Protein AF-A0A803T031-F1 (afdb_monomer)

Structure (mmCIF, N/CA/C/O backbone):
data_AF-A0A803T031-F1
#
_entry.id   AF-A0A803T031-F1
#
loop_
_atom_site.group_PDB
_atom_site.id
_atom_site.type_symbol
_atom_site.label_atom_id
_atom_site.label_alt_id
_atom_site.label_comp_id
_atom_site.label_asym_id
_atom_site.label_entity_id
_atom_site.label_seq_id
_atom_site.pdbx_PDB_ins_code
_atom_site.Cartn_x
_atom_site.Cartn_y
_atom_site.Cartn_z
_atom_site.occupancy
_atom_site.B_iso_or_equiv
_atom_site.auth_seq_id
_atom_site.auth_comp_id
_atom_site.auth_asym_id
_atom_site.auth_atom_id
_atom_site.pdbx_PDB_model_num
ATOM 1 N N . MET A 1 1 ? -23.068 22.947 -1.674 1.00 44.00 1 MET A N 1
ATOM 2 C CA . MET A 1 1 ? -24.074 22.213 -0.884 1.00 44.00 1 MET A CA 1
ATOM 3 C C . MET A 1 1 ? -23.327 21.100 -0.195 1.00 44.00 1 MET A C 1
ATOM 5 O O . MET A 1 1 ? -22.917 20.198 -0.894 1.00 44.00 1 MET A O 1
ATOM 9 N N . ASP A 1 2 ? -23.083 21.207 1.103 1.00 47.88 2 ASP A N 1
ATOM 10 C CA . ASP A 1 2 ? -22.800 20.044 1.946 1.00 47.88 2 ASP A CA 1
ATOM 11 C C . ASP A 1 2 ? -23.144 20.460 3.370 1.00 47.88 2 ASP A C 1
ATOM 13 O O . ASP A 1 2 ? -22.362 21.103 4.068 1.00 47.88 2 ASP A O 1
ATOM 17 N N . SER A 1 3 ? -24.378 20.174 3.783 1.00 51.03 3 SER A N 1
ATOM 18 C CA . SER A 1 3 ? -24.689 20.164 5.204 1.00 51.03 3 SER A CA 1
ATOM 19 C C . SER A 1 3 ? -23.978 18.946 5.782 1.00 51.03 3 SER A C 1
ATOM 21 O O . SER A 1 3 ? -24.443 17.815 5.621 1.00 51.03 3 SER A O 1
ATOM 23 N N . SER A 1 4 ? -22.826 19.154 6.413 1.00 65.50 4 SER A N 1
ATOM 24 C CA . SER A 1 4 ? -22.180 18.115 7.201 1.00 65.50 4 SER A CA 1
ATOM 25 C C . SER A 1 4 ? -23.116 17.749 8.355 1.00 65.50 4 SER A C 1
ATOM 27 O O . SER A 1 4 ? -23.230 18.449 9.360 1.00 65.50 4 SER A O 1
ATOM 29 N N . PHE A 1 5 ? -23.851 16.649 8.198 1.00 70.81 5 PHE A N 1
ATOM 30 C CA . PHE A 1 5 ? -24.632 16.082 9.288 1.00 70.81 5 PHE A CA 1
ATOM 31 C C . PHE A 1 5 ? -23.661 15.477 10.301 1.00 70.81 5 PHE A C 1
ATOM 33 O O . PHE A 1 5 ? -23.247 14.324 10.189 1.00 70.81 5 PHE A O 1
ATOM 40 N N . SER A 1 6 ? -23.269 16.279 11.287 1.00 75.44 6 SER A N 1
ATOM 41 C CA . SER A 1 6 ? -22.478 15.813 12.418 1.00 75.44 6 SER A CA 1
ATOM 42 C C . SER A 1 6 ? -23.388 15.109 13.423 1.00 75.44 6 SER A C 1
ATOM 44 O O . SER A 1 6 ? -24.378 15.673 13.892 1.00 75.44 6 SER A O 1
ATOM 46 N N . ARG A 1 7 ? -23.064 13.857 13.757 1.00 81.44 7 ARG A N 1
ATOM 47 C CA . ARG A 1 7 ? -23.750 13.082 14.796 1.00 81.44 7 ARG A CA 1
ATOM 48 C C . ARG A 1 7 ? -22.735 12.625 15.829 1.00 81.44 7 ARG A C 1
ATOM 50 O O . ARG A 1 7 ? -21.748 11.983 15.483 1.00 81.44 7 ARG A O 1
ATOM 57 N N . LYS A 1 8 ? -23.028 12.875 17.107 1.00 84.12 8 LYS A N 1
ATOM 58 C CA . LYS A 1 8 ? -22.238 12.326 18.212 1.00 84.12 8 LYS A CA 1
ATOM 59 C C . LYS A 1 8 ? -22.359 10.799 18.244 1.00 84.12 8 LYS A C 1
ATOM 61 O O . LYS A 1 8 ? -23.467 10.253 18.272 1.00 84.12 8 LYS A O 1
ATOM 66 N N . ILE A 1 9 ? -21.215 10.123 18.233 1.00 86.56 9 ILE A N 1
ATOM 67 C CA . ILE A 1 9 ? -21.090 8.665 18.330 1.00 86.56 9 ILE A CA 1
ATOM 68 C C . ILE A 1 9 ? -19.989 8.307 19.324 1.00 86.56 9 ILE A C 1
ATOM 70 O O . ILE A 1 9 ? -19.068 9.089 19.544 1.00 86.56 9 ILE A O 1
ATOM 74 N N . HIS A 1 10 ? -20.061 7.101 19.877 1.00 88.62 10 HIS A N 1
ATOM 75 C CA . HIS A 1 10 ? -18.955 6.517 20.625 1.00 88.62 10 HIS A CA 1
ATOM 76 C C . HIS A 1 10 ? -18.183 5.572 19.695 1.00 88.62 10 HIS A C 1
ATOM 78 O O . HIS A 1 10 ? -18.697 4.512 19.334 1.00 88.62 10 HIS A O 1
ATOM 84 N N . LEU A 1 11 ? -16.985 5.974 19.262 1.00 89.25 11 LEU A N 1
ATOM 85 C CA . LEU A 1 11 ? -16.158 5.221 18.317 1.00 89.25 11 LEU A CA 1
ATOM 86 C C . LEU A 1 11 ? -15.023 4.491 19.041 1.00 89.25 11 LEU A C 1
ATOM 88 O O . LEU A 1 11 ? -14.262 5.094 19.790 1.00 89.25 11 LEU A O 1
ATOM 92 N N . THR A 1 12 ? -14.862 3.2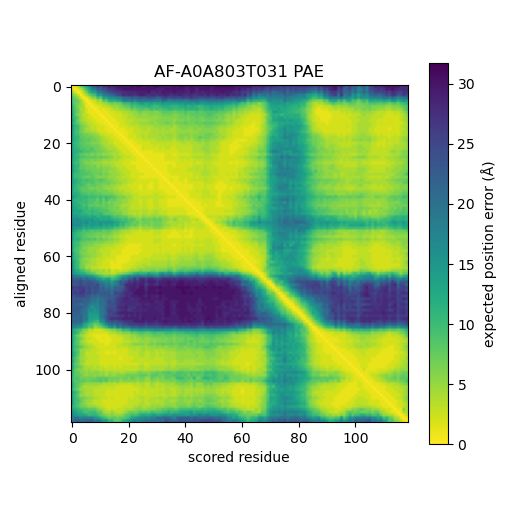05 18.746 1.00 92.56 12 THR A N 1
ATOM 93 C CA . THR A 1 12 ? -13.678 2.428 19.119 1.00 92.56 12 THR A CA 1
ATOM 94 C C . THR A 1 12 ? -12.950 1.995 17.851 1.00 92.56 12 THR A C 1
ATOM 96 O O . THR A 1 12 ? -13.463 1.170 17.089 1.00 92.56 12 THR A O 1
ATOM 99 N N . LEU A 1 13 ? -11.748 2.531 17.638 1.00 92.38 13 LEU A N 1
ATOM 100 C CA . LEU A 1 13 ? -10.855 2.191 16.531 1.00 92.38 13 LEU A CA 1
ATOM 101 C C . LEU A 1 13 ? -9.556 1.602 17.108 1.00 92.38 13 LEU A C 1
ATOM 103 O O . LEU A 1 13 ? -9.010 2.186 18.042 1.00 92.38 13 LEU A O 1
ATOM 107 N N . PRO A 1 14 ? -9.060 0.456 16.610 1.00 92.62 14 PRO A N 1
ATOM 108 C CA . PRO A 1 14 ? -7.812 -0.105 17.108 1.00 92.62 14 PRO A CA 1
ATOM 109 C C . PRO A 1 14 ? -6.619 0.751 16.668 1.00 92.62 14 PRO A C 1
ATOM 111 O O . PRO A 1 14 ? -6.618 1.301 15.568 1.00 92.62 14 PRO A O 1
ATOM 114 N N . ARG A 1 15 ? -5.565 0.775 17.489 1.00 91.38 15 ARG A N 1
ATOM 115 C CA . ARG A 1 15 ? -4.213 1.103 17.017 1.00 91.38 15 ARG A CA 1
ATOM 116 C C . ARG A 1 15 ? -3.732 -0.017 16.105 1.00 91.38 15 ARG A C 1
ATOM 118 O O . ARG A 1 15 ? -3.948 -1.191 16.414 1.00 91.38 15 ARG A O 1
ATOM 125 N N . PHE A 1 16 ? -3.073 0.326 15.009 1.00 91.44 16 PHE A N 1
ATOM 126 C CA . PHE A 1 16 ? -2.475 -0.666 14.121 1.00 91.44 16 PHE A CA 1
ATOM 127 C C . PHE A 1 16 ? -1.328 -0.064 13.321 1.00 91.44 16 PHE A C 1
ATOM 129 O O . PHE A 1 16 ? -1.317 1.129 13.017 1.00 91.44 16 PHE A O 1
ATOM 136 N N . SER A 1 17 ? -0.392 -0.917 12.929 1.00 91.44 17 SER A N 1
ATOM 137 C CA . SER A 1 17 ? 0.636 -0.586 11.952 1.00 91.44 17 SER A CA 1
ATOM 138 C C . SER A 1 17 ? 0.548 -1.583 10.806 1.00 91.44 17 SER A C 1
ATOM 140 O O . SER A 1 17 ? 0.255 -2.754 11.033 1.00 91.44 17 SER A O 1
ATOM 142 N N . LEU A 1 18 ? 0.761 -1.114 9.584 1.00 90.88 18 LEU A N 1
ATOM 143 C CA . LEU A 1 18 ? 0.760 -1.929 8.378 1.00 90.88 18 LEU A CA 1
ATOM 144 C C . LEU A 1 18 ? 2.000 -1.586 7.570 1.00 90.88 18 LEU A C 1
ATOM 146 O O . LEU A 1 18 ? 2.236 -0.413 7.276 1.00 90.88 18 LEU A O 1
ATOM 150 N N . ASP A 1 19 ? 2.747 -2.601 7.165 1.00 92.06 19 ASP A N 1
ATOM 151 C CA . ASP A 1 19 ? 3.768 -2.479 6.136 1.00 92.06 19 ASP A CA 1
ATOM 152 C C . ASP A 1 19 ? 3.388 -3.296 4.900 1.00 92.06 19 ASP A C 1
ATOM 154 O O . ASP A 1 19 ? 2.720 -4.328 4.959 1.00 92.06 19 ASP A O 1
ATOM 158 N N . GLY A 1 20 ? 3.754 -2.777 3.735 1.00 90.81 20 GLY A N 1
ATOM 159 C CA . GLY A 1 20 ? 3.511 -3.429 2.462 1.00 90.81 20 GLY A CA 1
ATOM 160 C C . GLY A 1 20 ? 4.678 -3.186 1.529 1.00 90.81 20 GLY A C 1
ATOM 161 O O . GLY A 1 20 ? 5.067 -2.046 1.300 1.00 90.81 20 GLY A O 1
ATOM 162 N N . SER A 1 21 ? 5.228 -4.258 0.967 1.00 94.81 21 SER A N 1
ATOM 163 C CA . SER A 1 21 ? 6.247 -4.197 -0.078 1.00 94.81 21 SER A CA 1
ATOM 164 C C . SER A 1 21 ? 5.765 -5.005 -1.269 1.00 94.81 21 SER A C 1
ATOM 166 O O . SER A 1 21 ? 5.660 -6.229 -1.201 1.00 94.81 21 SER A O 1
ATOM 168 N N . TYR A 1 22 ? 5.501 -4.319 -2.372 1.00 93.12 22 TYR A N 1
ATOM 169 C CA . TYR A 1 22 ? 4.943 -4.911 -3.575 1.00 93.12 22 TYR A CA 1
ATOM 170 C C . TYR A 1 22 ? 5.941 -4.783 -4.714 1.00 93.12 22 TYR A C 1
ATOM 172 O O . TYR A 1 22 ? 6.392 -3.687 -5.042 1.00 93.12 22 TYR A O 1
ATOM 180 N N . ASP A 1 23 ? 6.264 -5.913 -5.333 1.00 94.25 23 ASP A N 1
ATOM 181 C CA . ASP A 1 23 ? 6.833 -5.912 -6.674 1.00 94.25 23 ASP A CA 1
ATOM 182 C C . ASP A 1 23 ? 5.722 -5.496 -7.642 1.00 94.25 23 ASP A C 1
ATOM 184 O O . ASP A 1 23 ? 4.814 -6.275 -7.956 1.00 94.25 23 ASP A O 1
ATOM 188 N N . VAL A 1 24 ? 5.745 -4.222 -8.029 1.00 96.31 24 VAL A N 1
ATOM 189 C CA . VAL A 1 24 ? 4.682 -3.634 -8.843 1.00 96.31 24 VAL A CA 1
ATOM 190 C C . VAL A 1 24 ? 4.878 -3.915 -10.319 1.00 96.31 24 VAL A C 1
ATOM 192 O O . VAL A 1 24 ? 3.929 -3.716 -11.068 1.00 96.31 24 VAL A O 1
ATOM 195 N N . GLU A 1 25 ? 6.025 -4.442 -10.753 1.00 95.38 25 GLU A N 1
ATOM 196 C CA . GLU A 1 25 ? 6.225 -4.811 -12.156 1.00 95.38 25 GLU A CA 1
ATOM 197 C C . GLU A 1 25 ? 5.130 -5.780 -12.619 1.00 95.38 25 GLU A C 1
ATOM 199 O O . GLU A 1 25 ? 4.442 -5.526 -13.608 1.00 95.38 25 GLU A O 1
ATOM 204 N N . LYS A 1 26 ? 4.896 -6.860 -11.863 1.00 92.50 26 LYS A N 1
ATOM 205 C CA . LYS A 1 26 ? 3.866 -7.858 -12.200 1.00 92.50 26 LYS A CA 1
ATOM 206 C C . LYS A 1 26 ? 2.470 -7.244 -12.280 1.00 92.50 26 LYS A C 1
ATOM 208 O O . LYS A 1 26 ? 1.678 -7.633 -13.136 1.00 92.50 26 LYS A O 1
ATOM 213 N N . THR A 1 27 ? 2.158 -6.317 -11.380 1.00 94.94 27 THR A N 1
ATOM 214 C CA . THR A 1 27 ? 0.857 -5.640 -11.341 1.00 94.94 27 THR A CA 1
ATOM 215 C C . THR A 1 27 ? 0.707 -4.678 -12.516 1.00 94.94 27 THR A C 1
ATOM 217 O O . THR A 1 27 ? -0.297 -4.736 -13.216 1.00 94.94 27 THR A O 1
ATOM 220 N N . LEU A 1 28 ? 1.717 -3.851 -12.786 1.00 96.75 28 LEU A N 1
ATOM 221 C CA . LEU A 1 28 ? 1.721 -2.888 -13.888 1.00 96.75 28 LEU A CA 1
ATOM 222 C C . LEU A 1 28 ? 1.633 -3.593 -15.248 1.00 96.75 28 LEU A C 1
ATOM 224 O O . LEU A 1 28 ? 0.823 -3.193 -16.082 1.00 96.75 28 LEU A O 1
ATOM 228 N N . ARG A 1 29 ? 2.350 -4.708 -15.432 1.00 95.06 29 ARG A N 1
ATOM 229 C CA . ARG A 1 29 ? 2.238 -5.556 -16.630 1.00 95.06 29 ARG A CA 1
ATOM 230 C C . ARG A 1 29 ? 0.824 -6.101 -16.836 1.00 95.06 29 ARG A C 1
ATOM 232 O O . ARG A 1 29 ? 0.286 -6.021 -17.937 1.00 95.06 29 ARG A O 1
ATOM 239 N N . LYS A 1 30 ? 0.184 -6.600 -15.769 1.00 95.44 30 LYS A N 1
ATOM 240 C CA . LYS A 1 30 ? -1.222 -7.054 -15.809 1.00 95.44 30 LYS A CA 1
ATOM 241 C C . LYS A 1 30 ? -2.204 -5.929 -16.143 1.00 95.44 30 LYS A C 1
ATOM 243 O O . LYS A 1 30 ? -3.260 -6.209 -16.695 1.00 95.44 30 LYS A O 1
ATOM 248 N N . LEU A 1 31 ? -1.855 -4.684 -15.822 1.00 96.44 31 LEU A N 1
ATOM 249 C CA . LEU A 1 31 ? -2.618 -3.486 -16.183 1.00 96.44 31 LEU A CA 1
ATOM 250 C C . LEU A 1 31 ? -2.289 -2.961 -17.596 1.00 96.44 31 LEU A C 1
ATOM 252 O O . LEU A 1 31 ? -2.846 -1.948 -18.004 1.00 96.44 31 LEU A O 1
ATOM 256 N N . GLY A 1 32 ? -1.409 -3.633 -18.346 1.00 96.31 32 GLY A N 1
ATOM 257 C CA . GLY A 1 32 ? -1.048 -3.283 -19.725 1.00 96.31 32 GLY A CA 1
ATOM 258 C C . GLY A 1 32 ? 0.260 -2.500 -19.872 1.00 96.31 32 GLY A C 1
ATOM 259 O O . GLY A 1 32 ? 0.727 -2.302 -20.992 1.00 96.31 32 GLY A O 1
ATOM 260 N N . ILE A 1 33 ? 0.904 -2.104 -18.771 1.00 96.88 33 ILE A N 1
ATOM 261 C CA . ILE A 1 33 ? 2.177 -1.372 -18.790 1.00 96.88 33 ILE A CA 1
ATOM 262 C C . ILE A 1 33 ? 3.315 -2.389 -18.911 1.00 96.88 33 ILE A C 1
ATOM 264 O O . ILE A 1 33 ? 3.870 -2.859 -17.917 1.00 96.88 33 ILE A O 1
ATOM 268 N N . ASN A 1 34 ? 3.627 -2.770 -20.149 1.00 95.88 34 ASN A N 1
ATOM 269 C CA . ASN A 1 34 ? 4.588 -3.832 -20.449 1.00 95.88 34 ASN A CA 1
ATOM 270 C C . ASN A 1 34 ? 5.914 -3.304 -20.996 1.00 95.88 34 ASN A C 1
ATOM 272 O O . ASN A 1 34 ? 6.969 -3.691 -20.490 1.00 95.88 34 ASN A O 1
ATOM 276 N N . ASP A 1 35 ? 5.860 -2.422 -21.996 1.00 95.88 35 ASP A N 1
ATOM 277 C CA . ASP A 1 35 ? 7.015 -2.060 -22.827 1.00 95.88 35 ASP A CA 1
ATOM 278 C C . ASP A 1 35 ? 8.196 -1.548 -22.009 1.00 95.88 35 ASP A C 1
ATOM 280 O O . ASP A 1 35 ? 9.320 -1.996 -22.230 1.00 95.88 35 ASP A O 1
ATOM 284 N N . VAL A 1 36 ? 7.926 -0.712 -20.999 1.00 96.06 36 VAL A N 1
ATOM 285 C CA . VAL A 1 36 ? 8.922 -0.098 -20.102 1.00 96.06 36 VAL A CA 1
ATOM 286 C C . VAL A 1 36 ? 9.818 -1.114 -19.379 1.00 96.06 36 VAL A C 1
ATOM 288 O O . VAL A 1 36 ? 10.946 -0.793 -19.005 1.00 96.06 36 VAL A O 1
ATOM 291 N N . PHE A 1 37 ? 9.341 -2.350 -19.217 1.00 96.00 37 PHE A N 1
ATOM 292 C CA . PHE A 1 37 ? 10.054 -3.448 -18.565 1.00 96.00 37 PHE A CA 1
ATOM 293 C C . PHE A 1 37 ? 10.641 -4.467 -19.564 1.00 96.00 37 PHE A C 1
ATOM 295 O O . PHE A 1 37 ? 11.034 -5.574 -19.186 1.00 96.00 37 PHE A O 1
ATOM 302 N N . THR A 1 38 ? 10.648 -4.164 -20.862 1.00 94.56 38 THR A N 1
ATOM 303 C CA . THR A 1 38 ? 11.167 -5.043 -21.925 1.00 94.56 38 THR A CA 1
ATOM 304 C C . THR A 1 38 ? 12.252 -4.337 -22.732 1.00 94.56 38 THR A C 1
ATOM 306 O O . THR A 1 38 ? 12.554 -3.173 -22.499 1.00 94.56 38 THR A O 1
ATOM 309 N N . ASN A 1 39 ? 12.843 -5.033 -23.704 1.00 94.50 39 ASN A N 1
ATOM 310 C CA . ASN A 1 39 ? 13.803 -4.418 -24.624 1.00 94.50 39 ASN A CA 1
ATOM 311 C C . ASN A 1 39 ? 13.129 -3.487 -25.655 1.00 94.50 39 ASN A C 1
ATOM 313 O O . ASN A 1 39 ? 13.829 -2.842 -26.423 1.00 94.50 39 ASN A O 1
ATOM 317 N N . HIS A 1 40 ? 11.792 -3.410 -25.680 1.00 93.75 40 HIS A N 1
ATOM 318 C CA . HIS A 1 40 ? 11.040 -2.454 -26.499 1.00 93.75 40 HIS A CA 1
ATOM 319 C C . HIS A 1 40 ? 10.834 -1.099 -25.800 1.00 93.75 40 HIS A C 1
ATOM 321 O O . HIS A 1 40 ? 10.211 -0.207 -26.372 1.00 93.75 40 HIS A O 1
ATOM 327 N N . ALA A 1 41 ? 11.329 -0.936 -24.567 1.00 96.12 41 ALA A N 1
ATOM 328 C CA . ALA A 1 41 ? 11.201 0.302 -23.811 1.00 96.12 41 ALA A CA 1
ATOM 329 C C . ALA A 1 41 ? 11.830 1.481 -24.567 1.00 96.12 41 ALA A C 1
ATOM 331 O O . ALA A 1 41 ? 13.006 1.455 -24.922 1.00 96.12 41 ALA A O 1
ATOM 332 N N . ASN A 1 42 ? 11.060 2.551 -24.758 1.00 95.00 42 ASN A N 1
ATOM 333 C CA . ASN A 1 42 ? 11.593 3.812 -25.252 1.00 95.00 42 ASN A CA 1
ATOM 334 C C . ASN A 1 42 ? 11.798 4.787 -24.085 1.00 95.00 42 ASN A C 1
ATOM 336 O O . ASN A 1 42 ? 10.877 5.501 -23.693 1.00 95.00 42 ASN A O 1
ATOM 340 N N . LEU A 1 43 ? 13.010 4.798 -23.526 1.00 95.75 43 LEU A N 1
ATOM 341 C CA . LEU A 1 43 ? 13.413 5.683 -22.425 1.00 95.75 43 LEU A CA 1
ATOM 342 C C . LEU A 1 43 ? 14.451 6.731 -22.858 1.00 95.75 43 LEU A C 1
ATOM 344 O O . LEU A 1 43 ? 15.187 7.264 -22.026 1.00 95.75 43 LEU A O 1
ATOM 348 N N . THR A 1 44 ? 14.493 7.084 -24.147 1.00 95.81 44 THR A N 1
ATOM 349 C CA . THR A 1 44 ? 15.458 8.067 -24.674 1.00 95.81 44 THR A CA 1
ATOM 350 C C . THR A 1 44 ? 15.295 9.456 -24.056 1.00 95.81 44 THR A C 1
ATOM 352 O O . THR A 1 44 ? 16.252 10.220 -24.035 1.00 95.81 44 THR A O 1
ATOM 355 N N . GLY A 1 45 ? 14.119 9.786 -23.510 1.00 95.88 45 GLY A N 1
ATOM 356 C CA . GLY A 1 45 ? 13.906 11.021 -22.747 1.00 95.88 45 GLY A CA 1
ATOM 357 C C . GLY A 1 45 ? 14.691 11.097 -21.428 1.00 95.88 45 GLY A C 1
ATOM 358 O O . GLY A 1 45 ? 14.810 12.182 -20.872 1.00 95.88 45 GLY A O 1
ATOM 359 N N . ILE A 1 46 ? 15.228 9.973 -20.932 1.00 95.00 46 ILE A N 1
ATOM 360 C CA . ILE A 1 46 ? 16.033 9.911 -19.702 1.00 95.00 46 ILE A CA 1
ATOM 361 C C . ILE A 1 46 ? 17.533 9.984 -20.016 1.00 95.00 46 ILE A C 1
ATOM 363 O O . ILE A 1 46 ? 18.237 10.773 -19.393 1.00 95.00 46 ILE A O 1
ATOM 367 N N . SER A 1 47 ? 18.038 9.164 -20.949 1.00 92.81 47 SER A N 1
ATOM 368 C CA . SER A 1 47 ? 19.488 9.063 -21.218 1.00 92.81 47 SER A CA 1
ATOM 369 C C . SER A 1 47 ? 19.902 9.220 -22.685 1.00 92.81 47 SER A C 1
ATOM 371 O O . SER A 1 47 ? 21.091 9.156 -22.983 1.00 92.81 47 SER A O 1
ATOM 373 N N . GLY A 1 48 ? 18.961 9.370 -23.621 1.00 91.31 48 GLY A N 1
ATOM 374 C CA . GLY A 1 48 ? 19.229 9.331 -25.066 1.00 91.31 48 GLY A CA 1
ATOM 375 C C . GLY A 1 48 ? 19.551 7.936 -25.630 1.00 91.31 48 GLY A C 1
ATOM 376 O O . GLY A 1 48 ? 19.441 7.738 -26.840 1.00 91.31 48 GLY A O 1
ATOM 377 N N . ASP A 1 49 ? 19.884 6.960 -24.781 1.00 90.12 49 ASP A N 1
ATOM 378 C CA . ASP A 1 49 ? 20.145 5.572 -25.170 1.00 90.12 49 ASP A CA 1
ATOM 379 C C . ASP A 1 49 ? 18.832 4.802 -25.398 1.00 90.12 49 ASP A C 1
ATOM 381 O O . ASP A 1 49 ? 17.857 4.944 -24.655 1.00 90.12 49 ASP A O 1
ATOM 385 N N . ARG A 1 50 ? 18.817 3.960 -26.434 1.00 86.81 50 ARG A N 1
ATOM 386 C CA . ARG A 1 50 ? 17.703 3.058 -26.766 1.00 86.81 50 ARG A CA 1
ATOM 387 C C . ARG A 1 50 ? 17.796 1.705 -26.060 1.00 86.81 50 ARG A C 1
ATOM 389 O O . ARG A 1 50 ? 16.834 0.949 -26.094 1.00 86.81 50 ARG A O 1
ATOM 396 N N . ASN A 1 51 ? 18.911 1.411 -25.395 1.00 91.50 51 ASN A N 1
ATOM 397 C CA . ASN A 1 51 ? 19.129 0.171 -24.650 1.00 91.50 51 ASN A CA 1
ATOM 398 C C . ASN A 1 51 ? 18.826 0.314 -23.147 1.00 91.50 51 ASN A C 1
ATOM 400 O O . ASN A 1 51 ? 19.387 -0.407 -22.32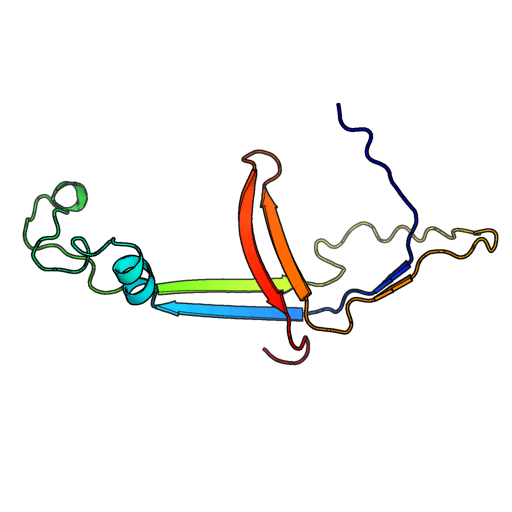0 1.00 91.50 51 ASN A O 1
ATOM 404 N N . LEU A 1 52 ? 17.931 1.234 -22.779 1.00 95.25 52 LEU A N 1
ATOM 405 C CA . LEU A 1 52 ? 17.521 1.469 -21.398 1.00 95.25 52 LEU A CA 1
ATOM 406 C C . LEU A 1 52 ? 16.115 0.912 -21.142 1.00 95.25 52 LEU A C 1
ATOM 408 O O . LEU A 1 52 ? 15.173 1.212 -21.869 1.00 95.25 52 LEU A O 1
ATOM 412 N N . LYS A 1 53 ? 15.961 0.148 -20.056 1.00 95.38 53 LYS A N 1
ATOM 413 C CA . LYS A 1 53 ? 14.668 -0.362 -19.575 1.00 95.38 53 LYS A CA 1
ATOM 414 C C . LYS A 1 53 ? 14.600 -0.343 -18.055 1.00 95.38 53 LYS A C 1
ATOM 416 O O . LYS A 1 53 ? 15.630 -0.352 -17.379 1.00 95.38 53 LYS A O 1
ATOM 421 N N . VAL A 1 54 ? 13.389 -0.402 -17.513 1.00 95.69 54 VAL A N 1
ATOM 422 C CA . VAL A 1 54 ? 13.188 -0.622 -16.080 1.00 95.69 54 VAL A CA 1
ATOM 423 C C . VAL A 1 54 ? 13.390 -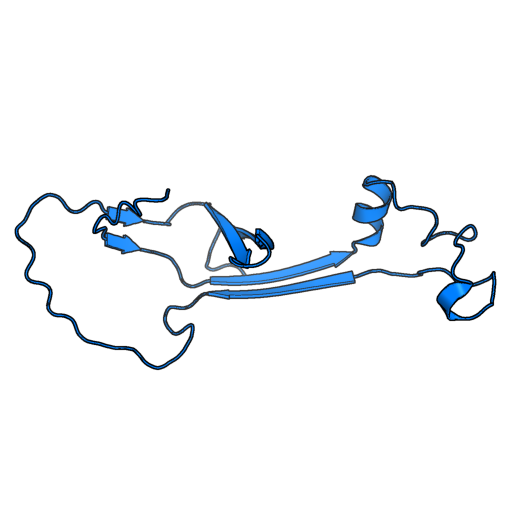2.104 -15.782 1.00 95.69 54 VAL A C 1
ATOM 425 O O . VAL A 1 54 ? 12.673 -2.959 -16.295 1.00 95.69 54 VAL A O 1
ATOM 428 N N . SER A 1 55 ? 14.388 -2.414 -14.957 1.00 94.56 55 SER A N 1
ATOM 429 C CA . SER A 1 55 ? 14.700 -3.791 -14.559 1.00 94.56 55 SER A CA 1
ATOM 430 C C . SER A 1 55 ? 13.883 -4.280 -13.365 1.00 94.56 55 SER A C 1
ATOM 432 O O . SER A 1 55 ? 13.719 -5.485 -13.203 1.00 94.56 55 SER A O 1
ATOM 434 N N . LYS A 1 56 ? 13.418 -3.364 -12.506 1.00 94.50 56 LYS A N 1
ATOM 435 C CA . LYS A 1 56 ? 12.623 -3.672 -11.315 1.00 94.50 56 LYS A CA 1
ATOM 436 C C . LYS A 1 56 ? 11.856 -2.441 -10.844 1.00 94.50 56 LYS A C 1
ATOM 438 O O . LYS A 1 56 ? 12.411 -1.344 -10.823 1.00 94.50 56 LYS A O 1
ATOM 443 N N . ALA A 1 57 ? 10.624 -2.633 -10.384 1.00 96.62 57 ALA A N 1
ATOM 444 C CA . ALA A 1 57 ? 9.842 -1.594 -9.720 1.00 96.62 57 ALA A CA 1
ATOM 445 C C . ALA A 1 57 ? 9.239 -2.135 -8.417 1.00 96.62 57 ALA A C 1
ATOM 447 O O . ALA A 1 57 ? 8.489 -3.111 -8.422 1.00 96.62 57 ALA A O 1
ATOM 448 N N . ILE A 1 58 ? 9.569 -1.503 -7.290 1.00 96.31 58 ILE A N 1
ATOM 449 C CA . ILE A 1 58 ? 9.075 -1.891 -5.964 1.00 96.31 58 ILE A CA 1
ATOM 450 C C . ILE A 1 58 ? 8.357 -0.699 -5.342 1.00 96.31 58 ILE A C 1
ATOM 452 O O . ILE A 1 58 ? 8.940 0.377 -5.225 1.00 96.31 58 ILE A O 1
ATOM 456 N N . HIS A 1 59 ? 7.128 -0.912 -4.882 1.00 96.12 59 HIS A N 1
ATOM 457 C CA . HIS A 1 59 ? 6.405 0.042 -4.052 1.00 96.12 59 HIS A CA 1
ATOM 458 C C . HIS A 1 59 ? 6.411 -0.438 -2.601 1.00 96.12 59 HIS A C 1
AT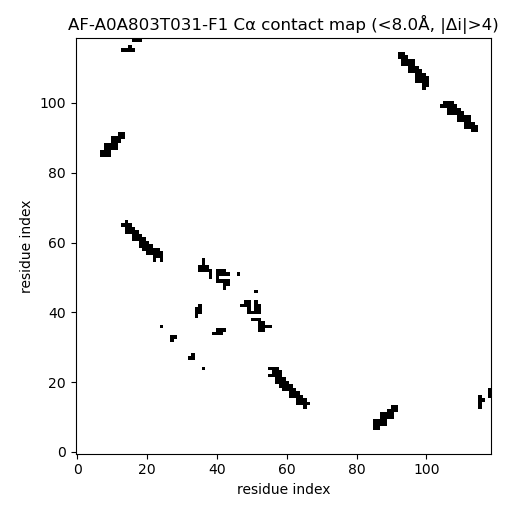OM 460 O O . HIS A 1 59 ? 5.919 -1.528 -2.304 1.00 96.12 59 HIS A O 1
ATOM 466 N N . LYS A 1 60 ? 6.980 0.370 -1.703 1.00 95.94 60 LYS A N 1
ATOM 467 C CA . LYS A 1 60 ? 6.958 0.131 -0.259 1.00 95.94 60 LYS A CA 1
ATOM 468 C C . LYS A 1 60 ? 6.132 1.210 0.420 1.00 95.94 60 LYS A C 1
ATOM 470 O O . LYS A 1 60 ? 6.347 2.390 0.164 1.00 95.94 60 LYS A O 1
ATOM 475 N N . ALA A 1 61 ? 5.232 0.792 1.294 1.00 94.50 61 ALA A N 1
ATOM 476 C CA . ALA A 1 61 ? 4.376 1.665 2.074 1.00 94.50 61 ALA A CA 1
ATOM 477 C C . ALA A 1 61 ? 4.372 1.209 3.532 1.00 94.50 61 ALA A C 1
ATOM 479 O O . ALA A 1 61 ? 4.400 0.012 3.820 1.00 94.50 61 ALA A O 1
ATOM 480 N N . TYR A 1 62 ? 4.319 2.176 4.438 1.00 93.62 62 TYR A N 1
ATOM 481 C CA . TYR A 1 62 ? 4.159 1.957 5.866 1.00 93.62 62 TYR A CA 1
ATOM 482 C C . TYR A 1 62 ? 3.096 2.915 6.387 1.00 93.62 62 TYR A C 1
ATOM 484 O O . TYR A 1 62 ? 3.086 4.091 6.023 1.00 93.62 62 TYR A O 1
ATOM 492 N N . LEU A 1 63 ? 2.211 2.410 7.236 1.00 91.62 63 LEU A N 1
ATOM 493 C CA . LEU A 1 63 ? 1.169 3.179 7.891 1.00 91.62 63 LEU A CA 1
ATOM 494 C C . LEU A 1 63 ? 1.162 2.835 9.375 1.00 91.62 63 LEU A C 1
ATOM 496 O O . LEU A 1 63 ? 1.161 1.663 9.738 1.00 91.62 63 LEU A O 1
ATOM 500 N N . ASN A 1 64 ? 1.101 3.852 10.227 1.00 91.38 64 ASN A N 1
ATOM 501 C CA . ASN A 1 64 ? 0.965 3.682 11.665 1.00 91.38 64 ASN A CA 1
ATOM 502 C C . ASN A 1 64 ? -0.176 4.551 12.193 1.00 91.38 64 ASN A C 1
ATOM 504 O O . ASN A 1 64 ? -0.071 5.776 12.190 1.00 91.38 64 ASN A O 1
ATOM 508 N N . VAL A 1 65 ? -1.246 3.921 12.666 1.00 88.31 65 VAL A N 1
ATOM 509 C CA . VAL A 1 65 ? -2.436 4.594 13.188 1.00 88.31 65 VAL A CA 1
ATOM 510 C C . VAL A 1 65 ? -2.461 4.479 14.704 1.00 88.31 65 VAL A C 1
ATOM 512 O O . VAL A 1 65 ? -2.493 3.386 15.272 1.00 88.31 65 VAL A O 1
ATOM 515 N N . HIS A 1 66 ? -2.449 5.637 15.348 1.00 86.19 66 HIS A N 1
ATOM 516 C CA . HIS A 1 66 ? -2.487 5.823 16.790 1.00 86.19 66 HIS A CA 1
ATOM 517 C C . HIS A 1 66 ? -3.210 7.143 17.094 1.00 86.19 66 HIS A C 1
ATOM 519 O O . HIS A 1 66 ? -3.359 7.989 16.213 1.00 86.19 66 HIS A O 1
ATOM 525 N N . GLU A 1 67 ? -3.691 7.316 18.322 1.00 76.94 67 GLU A N 1
ATOM 526 C CA . GLU A 1 67 ? -4.526 8.461 18.717 1.00 76.94 67 GLU A CA 1
ATOM 527 C C . GLU A 1 67 ? -3.731 9.771 18.739 1.00 76.94 67 GLU A C 1
ATOM 529 O O . GLU A 1 67 ? -4.292 10.839 18.521 1.00 76.94 67 GLU A O 1
ATOM 534 N N . ASN A 1 68 ? -2.413 9.684 18.926 1.00 66.50 68 ASN A N 1
ATOM 535 C CA . ASN A 1 68 ? -1.522 10.840 19.007 1.00 66.50 68 ASN A CA 1
ATOM 536 C C . ASN A 1 68 ? -0.985 11.267 17.636 1.00 66.50 68 ASN A C 1
ATOM 538 O O . ASN A 1 68 ? 0.132 11.768 17.574 1.00 66.50 68 ASN A O 1
ATOM 542 N N . GLY A 1 69 ? -1.738 11.074 16.544 1.00 59.91 69 GLY A N 1
ATOM 543 C CA . GLY A 1 69 ? -1.301 11.410 15.178 1.00 59.91 69 GLY A CA 1
ATOM 544 C C . GLY A 1 69 ? -0.696 12.822 15.013 1.00 59.91 69 GLY A C 1
ATOM 545 O O . GLY A 1 69 ? -0.013 13.073 14.026 1.00 59.91 69 GLY A O 1
ATOM 546 N N . THR A 1 70 ? -0.887 13.720 15.990 1.00 37.06 70 THR A N 1
ATOM 547 C CA . THR A 1 70 ? 0.056 14.764 16.439 1.00 37.06 70 THR A CA 1
ATOM 548 C C . THR A 1 70 ? -0.185 15.032 17.943 1.00 37.06 70 THR A C 1
ATOM 550 O O . THR A 1 70 ? -1.334 15.178 18.362 1.00 37.06 70 THR A O 1
ATOM 553 N N . GLU A 1 71 ? 0.861 15.080 18.779 1.00 37.75 71 GLU A N 1
ATOM 554 C CA . GLU A 1 71 ? 0.774 15.513 20.188 1.00 37.75 71 GLU A CA 1
ATOM 555 C C . GLU A 1 71 ? 0.490 17.024 20.268 1.00 37.75 71 GLU A C 1
ATOM 557 O O . GLU A 1 71 ? 1.423 17.811 20.191 1.00 37.75 71 GLU A O 1
ATOM 562 N N . ALA A 1 72 ? -0.776 17.439 20.391 1.00 33.03 72 ALA A N 1
ATOM 563 C CA . ALA A 1 72 ? -1.209 18.656 21.109 1.00 33.03 72 ALA A CA 1
ATOM 564 C C . ALA A 1 72 ? -2.696 18.957 20.848 1.00 33.03 72 ALA A C 1
ATOM 566 O O . ALA A 1 72 ? -3.029 19.865 20.098 1.00 33.03 72 ALA A O 1
ATOM 567 N N . ALA A 1 73 ? -3.604 18.209 21.477 1.00 35.94 73 ALA A N 1
ATOM 568 C CA . ALA A 1 73 ? -4.962 18.684 21.780 1.00 35.94 73 ALA A CA 1
ATOM 569 C C . ALA A 1 73 ? -5.663 17.712 22.743 1.00 35.94 73 ALA A C 1
ATOM 571 O O . ALA A 1 73 ? -6.780 17.264 22.499 1.00 35.94 73 ALA A O 1
ATOM 572 N N . ALA A 1 74 ? -5.015 17.352 23.853 1.00 35.94 74 ALA A N 1
ATOM 573 C CA . ALA A 1 74 ? -5.728 16.727 24.963 1.00 35.94 74 ALA A CA 1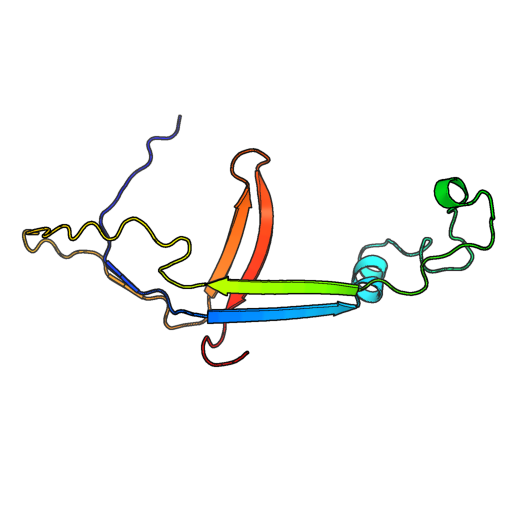
ATOM 574 C C . ALA A 1 74 ? -6.538 17.815 25.690 1.00 35.94 74 ALA A C 1
ATOM 576 O O . ALA A 1 74 ? -6.147 18.299 26.748 1.00 35.94 74 ALA A O 1
ATOM 577 N N . VAL A 1 75 ? -7.645 18.257 25.090 1.00 36.00 75 VAL A N 1
ATOM 578 C CA . VAL A 1 75 ? -8.662 19.021 25.814 1.00 36.00 75 VAL A CA 1
ATOM 579 C C . VAL A 1 75 ? -9.560 17.997 26.487 1.00 36.00 75 VAL A C 1
ATOM 581 O O . VAL A 1 75 ? -10.332 17.298 25.833 1.00 36.00 75 VAL A O 1
ATOM 584 N N . THR A 1 76 ? -9.433 17.877 27.804 1.00 40.97 76 THR A N 1
ATOM 585 C CA . THR A 1 76 ? -10.333 17.069 28.626 1.00 40.97 76 THR A CA 1
ATOM 586 C C . THR A 1 76 ? -11.713 17.726 28.617 1.00 40.97 76 THR A C 1
ATOM 588 O O . THR A 1 76 ? -12.009 18.588 29.441 1.00 40.97 76 THR A O 1
ATOM 591 N N . VAL A 1 77 ? -12.562 17.368 27.654 1.00 38.97 77 VAL A N 1
ATOM 592 C CA . VAL A 1 77 ? -13.959 17.812 27.636 1.00 38.97 77 VAL A CA 1
ATOM 593 C C . VAL A 1 77 ? -14.768 16.847 28.498 1.00 38.97 77 VAL A C 1
ATOM 595 O O . VAL A 1 77 ? -14.993 15.697 28.124 1.00 38.97 77 VAL A O 1
ATOM 598 N N . ILE A 1 78 ? -15.208 17.307 29.670 1.00 36.53 78 ILE A N 1
ATOM 599 C CA . ILE A 1 78 ? -16.227 16.611 30.460 1.00 36.53 78 ILE A CA 1
ATOM 600 C C . ILE A 1 78 ? -17.574 16.883 29.777 1.00 36.53 78 ILE A C 1
ATOM 602 O O . ILE A 1 78 ? -18.199 17.916 30.006 1.00 36.53 78 ILE A O 1
ATOM 606 N N . GLU A 1 79 ? -18.016 15.980 28.898 1.00 43.00 79 GLU A N 1
ATOM 607 C CA . GLU A 1 79 ? -19.366 16.037 28.328 1.00 43.00 79 GLU A CA 1
ATOM 608 C C . GLU A 1 79 ? -20.353 15.283 29.226 1.00 43.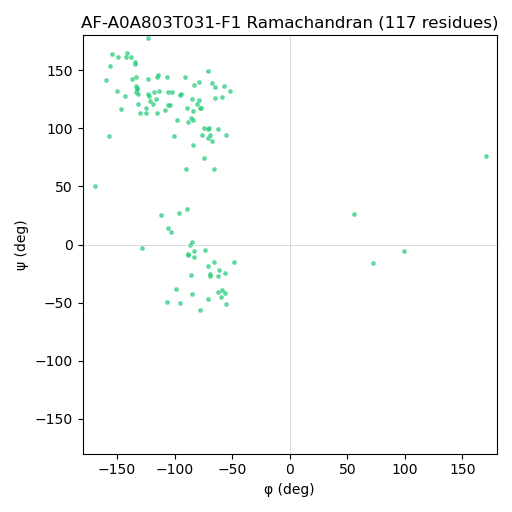00 79 GLU A C 1
ATOM 610 O O . GLU A 1 79 ? -20.407 14.053 29.236 1.00 43.00 79 GLU A O 1
ATOM 615 N N . VAL A 1 80 ? -21.181 16.028 29.960 1.00 41.25 80 VAL A N 1
ATOM 616 C CA . VAL A 1 80 ? -22.389 15.483 30.590 1.00 41.25 80 VAL A CA 1
ATOM 617 C C . VAL A 1 80 ? -23.427 15.269 29.483 1.00 41.25 80 VAL A C 1
ATOM 619 O O . VAL A 1 80 ? -24.060 16.217 29.025 1.00 41.25 80 VAL A O 1
ATOM 622 N N . CYS A 1 81 ? -23.584 14.033 29.007 1.00 46.03 81 CYS A N 1
ATOM 623 C CA . CYS A 1 81 ? -24.649 13.675 28.066 1.00 46.03 81 CYS A CA 1
ATOM 624 C C . CYS A 1 81 ? -25.871 13.126 28.812 1.00 46.03 81 CYS A C 1
ATOM 626 O O . CYS A 1 81 ? -25.759 12.179 29.589 1.00 46.03 81 CYS A O 1
ATOM 628 N N . LEU A 1 82 ? -27.059 13.669 28.518 1.00 43.06 82 LEU A N 1
ATOM 629 C CA . LEU A 1 82 ? -28.320 12.974 28.786 1.00 43.06 82 LEU A CA 1
ATOM 630 C C . LEU A 1 82 ? -28.307 11.615 28.063 1.00 43.06 82 LEU A C 1
ATOM 632 O O . LEU A 1 82 ? -27.917 11.545 26.896 1.00 43.06 82 LEU A O 1
ATOM 636 N N . TYR A 1 83 ? -28.763 10.555 28.741 1.00 44.09 83 TYR A N 1
ATOM 637 C CA . TYR A 1 83 ? -28.902 9.188 28.216 1.00 44.09 83 TYR A CA 1
ATOM 638 C C . TYR A 1 83 ? -29.969 9.099 27.102 1.00 44.09 83 TYR A C 1
ATOM 640 O O . TYR A 1 83 ? -30.992 8.437 27.242 1.00 44.09 83 TYR A O 1
ATOM 648 N N . SER A 1 84 ? -29.751 9.752 25.962 1.00 58.06 84 SER A N 1
ATOM 649 C CA . SER A 1 84 ? -30.264 9.227 24.695 1.00 58.06 84 SER A CA 1
ATOM 650 C C . SER A 1 84 ? -29.255 8.186 24.213 1.00 58.06 84 SER A C 1
ATOM 652 O O . SER A 1 84 ? -28.054 8.412 24.356 1.00 58.06 84 SER A O 1
ATOM 654 N N . ALA A 1 85 ? -29.709 7.039 23.702 1.00 59.41 85 ALA A N 1
ATOM 655 C CA . ALA A 1 85 ? -28.841 5.944 23.264 1.00 59.41 85 ALA A CA 1
ATOM 656 C C . ALA A 1 85 ? -27.816 6.432 22.219 1.00 59.41 85 ALA A C 1
ATOM 658 O O . ALA A 1 85 ? -28.103 6.514 21.019 1.00 59.41 85 ALA A O 1
ATOM 659 N N . SER A 1 86 ? -26.617 6.798 22.678 1.00 67.38 86 SER A N 1
ATOM 660 C CA . SER A 1 86 ? -25.517 7.200 21.815 1.00 67.38 86 SER A CA 1
ATOM 661 C C . SER A 1 86 ? -25.116 5.987 20.980 1.00 67.38 86 SER A C 1
ATOM 663 O O . SER A 1 86 ? -25.084 4.850 21.450 1.00 67.38 86 SER A O 1
ATOM 665 N N . LYS A 1 87 ? -24.895 6.187 19.680 1.00 81.88 87 LYS A N 1
ATOM 666 C CA . LYS A 1 87 ? -24.596 5.064 18.790 1.00 81.88 87 LYS A CA 1
ATOM 667 C C . LYS A 1 87 ? -23.145 4.647 19.011 1.00 81.88 87 LYS A C 1
ATOM 669 O O . LYS A 1 87 ? -22.238 5.434 18.744 1.00 81.88 87 LYS A O 1
ATOM 674 N N . HIS A 1 88 ? -22.937 3.417 19.470 1.00 89.44 88 HIS A N 1
ATOM 675 C CA . HIS A 1 88 ? -21.610 2.822 19.590 1.00 89.44 88 HIS A CA 1
ATOM 676 C C . HIS A 1 88 ? -21.201 2.199 18.252 1.00 89.44 88 HIS A C 1
ATOM 678 O O . HIS A 1 88 ? -21.925 1.371 17.695 1.00 89.44 88 HIS A O 1
ATOM 684 N N . ILE A 1 89 ? -20.043 2.594 17.730 1.00 91.00 89 ILE A N 1
ATOM 685 C CA . ILE A 1 89 ? -19.419 1.981 16.558 1.00 91.00 89 ILE A CA 1
ATOM 686 C C . ILE A 1 89 ? -18.074 1.428 16.995 1.00 91.00 89 ILE A C 1
ATOM 688 O O . ILE A 1 89 ? -17.211 2.158 17.473 1.00 91.00 89 ILE A O 1
ATOM 692 N N . LYS A 1 90 ? -17.895 0.124 16.818 1.00 93.81 90 LYS A N 1
ATOM 693 C CA . LYS A 1 90 ? -16.669 -0.575 17.177 1.00 93.81 90 LYS A CA 1
ATOM 694 C C . LYS A 1 90 ? -16.086 -1.245 15.940 1.00 93.81 90 LYS A C 1
ATOM 696 O O . LYS A 1 90 ? -16.761 -2.034 15.279 1.00 93.81 90 LYS A O 1
ATOM 701 N N . CYS A 1 91 ? -14.839 -0.915 15.631 1.00 93.88 91 CYS A N 1
ATOM 702 C CA . CYS A 1 91 ? -14.075 -1.497 14.533 1.00 93.88 91 CYS A CA 1
ATOM 703 C C . CYS A 1 91 ? -13.306 -2.737 15.025 1.00 93.88 91 CYS A C 1
ATOM 705 O O 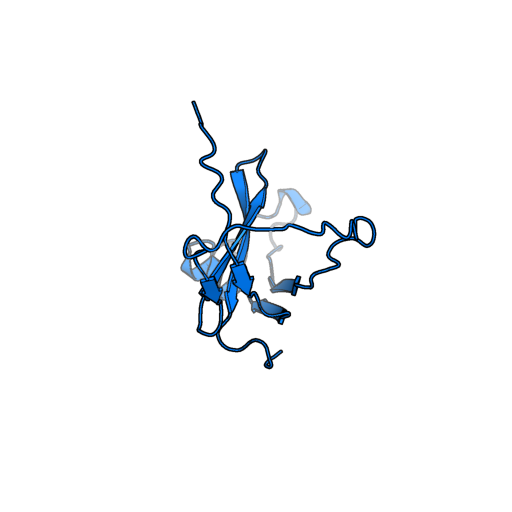. CYS A 1 91 ? -12.079 -2.736 15.074 1.00 93.88 91 CYS A O 1
ATOM 707 N N . ASP A 1 92 ? -14.029 -3.786 15.428 1.00 93.88 92 ASP A N 1
ATOM 708 C CA . ASP A 1 92 ? -13.483 -5.037 15.993 1.00 93.88 92 ASP A CA 1
ATOM 709 C C . ASP A 1 92 ? -13.524 -6.242 15.043 1.00 93.88 92 ASP A C 1
ATOM 711 O O . ASP A 1 92 ? -13.328 -7.387 15.447 1.00 93.88 92 ASP A O 1
ATOM 715 N N . ARG A 1 93 ? -13.757 -5.986 13.758 1.00 94.25 93 ARG A N 1
ATOM 716 C CA . ARG A 1 93 ? -13.780 -6.976 12.678 1.00 94.25 93 ARG A CA 1
ATOM 717 C C . ARG A 1 93 ? -13.130 -6.386 11.427 1.00 94.25 93 ARG A C 1
ATOM 719 O O . ARG A 1 93 ? -12.955 -5.168 11.382 1.00 94.25 93 ARG A O 1
ATOM 726 N N . PRO A 1 94 ? -12.770 -7.199 10.417 1.00 96.38 94 PRO A N 1
ATOM 727 C CA . PRO A 1 94 ? -12.069 -6.697 9.246 1.00 96.38 94 PRO A CA 1
ATOM 728 C C . PRO A 1 94 ? -12.765 -5.500 8.590 1.00 96.38 94 PRO A C 1
ATOM 730 O O . PRO A 1 94 ? -13.966 -5.554 8.326 1.00 96.38 94 PRO A O 1
ATOM 733 N N . PHE A 1 95 ? -12.004 -4.447 8.299 1.00 95.56 95 PHE A N 1
ATOM 734 C CA . PHE A 1 95 ? -12.507 -3.226 7.668 1.00 95.56 95 PHE A CA 1
ATOM 735 C C . PHE A 1 95 ? -11.553 -2.713 6.588 1.00 95.56 95 PHE A C 1
ATOM 737 O O . PHE A 1 95 ? -10.382 -3.095 6.528 1.00 95.56 95 PHE A O 1
ATOM 744 N N . ILE A 1 96 ? -12.080 -1.857 5.716 1.00 95.75 96 ILE A N 1
ATOM 745 C CA . ILE A 1 96 ? -11.331 -1.139 4.681 1.00 95.75 96 ILE A CA 1
ATOM 746 C C . ILE A 1 96 ? -11.210 0.316 5.122 1.00 95.75 96 ILE A C 1
ATOM 748 O O . ILE A 1 96 ? -12.135 0.854 5.729 1.00 95.75 96 ILE A O 1
ATOM 752 N N . PHE A 1 97 ? -10.081 0.942 4.818 1.00 93.75 97 PHE A N 1
ATOM 753 C CA . PHE A 1 97 ? -9.861 2.362 5.050 1.00 93.75 97 PHE A CA 1
ATOM 754 C C . PHE A 1 97 ? -9.215 3.009 3.823 1.00 93.75 97 PHE A C 1
ATOM 756 O O . PHE A 1 97 ? -8.537 2.350 3.027 1.00 93.75 97 PHE A O 1
ATOM 763 N N . LEU A 1 98 ? -9.440 4.313 3.702 1.00 94.94 98 LEU A N 1
ATOM 764 C CA . LEU A 1 98 ? -8.889 5.184 2.675 1.00 94.94 98 LEU A CA 1
ATOM 765 C C . LEU A 1 98 ? -8.346 6.430 3.376 1.00 94.94 98 LEU A C 1
ATOM 767 O O . LEU A 1 98 ? -9.022 6.983 4.243 1.00 94.94 98 LEU A O 1
ATOM 771 N N . ILE A 1 99 ? -7.142 6.855 3.011 1.00 94.12 99 ILE A N 1
ATOM 772 C CA . ILE A 1 99 ? -6.605 8.168 3.375 1.00 94.12 99 ILE A CA 1
ATOM 773 C C . ILE A 1 99 ? -6.613 8.9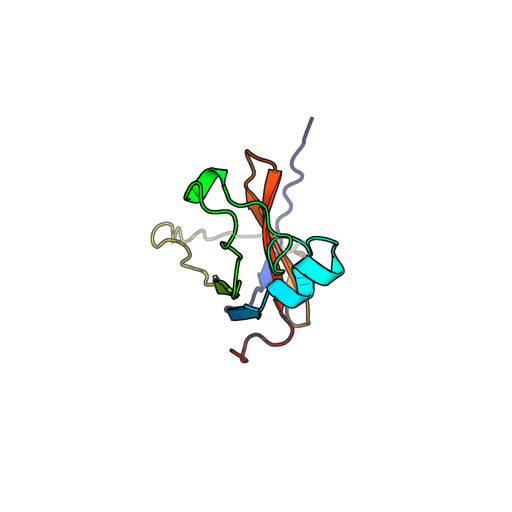79 2.094 1.00 94.12 99 ILE A C 1
ATOM 775 O O . ILE A 1 99 ? -5.940 8.610 1.130 1.00 94.12 99 ILE A O 1
ATOM 779 N N . CYS A 1 100 ? -7.404 10.042 2.079 1.00 94.19 100 CYS A N 1
ATOM 780 C CA . CYS A 1 100 ? -7.613 10.868 0.903 1.00 94.19 100 CYS A CA 1
ATOM 781 C C . CYS A 1 100 ? -7.070 12.270 1.150 1.00 94.19 100 CYS A C 1
ATOM 783 O O . CYS A 1 100 ? -7.195 12.801 2.251 1.00 94.19 100 CYS A O 1
ATOM 785 N N . ASP A 1 101 ? -6.511 12.872 0.109 1.00 93.94 101 ASP A N 1
ATOM 786 C CA . ASP A 1 101 ? -6.273 14.305 0.081 1.00 93.94 101 ASP A CA 1
ATOM 787 C C . ASP A 1 101 ? -7.577 15.026 -0.280 1.00 93.94 101 ASP A C 1
ATOM 789 O O . ASP A 1 101 ? -8.163 14.797 -1.343 1.00 93.94 101 ASP A O 1
ATOM 793 N N . GLU A 1 102 ? -8.043 15.898 0.609 1.00 91.06 102 GLU A N 1
ATOM 794 C CA . GLU A 1 102 ? -9.292 16.629 0.425 1.00 91.06 102 GLU A CA 1
ATOM 795 C C . GLU A 1 102 ? -9.214 17.673 -0.688 1.00 91.06 102 GLU A C 1
ATOM 797 O O . GLU A 1 102 ? -10.250 17.964 -1.294 1.00 91.06 102 GLU A O 1
ATOM 802 N N . TRP A 1 103 ? -8.027 18.217 -0.980 1.00 93.69 103 TRP A N 1
ATOM 803 C CA . TRP A 1 103 ? -7.871 19.240 -2.013 1.00 93.69 103 TRP A CA 1
ATOM 804 C C . TRP A 1 103 ? -7.877 18.615 -3.406 1.00 93.69 103 TRP A C 1
ATOM 806 O O . TRP A 1 103 ? -8.732 18.941 -4.229 1.00 93.69 103 TRP A O 1
ATOM 816 N N . ASN A 1 104 ? -6.970 17.666 -3.659 1.00 94.25 104 ASN A N 1
ATOM 817 C CA . ASN A 1 104 ? -6.847 17.032 -4.975 1.00 94.25 104 ASN A CA 1
ATOM 818 C C . ASN A 1 104 ? -7.844 15.883 -5.197 1.00 94.25 104 ASN A C 1
ATOM 820 O O . ASN A 1 104 ? -7.901 15.331 -6.293 1.00 94.25 104 ASN A O 1
ATOM 824 N N . LYS A 1 105 ? -8.622 15.504 -4.170 1.00 92.75 105 LYS A N 1
ATOM 825 C CA . LYS A 1 105 ? -9.539 14.346 -4.183 1.00 92.75 105 LYS A CA 1
ATOM 826 C C . LYS A 1 105 ? -8.838 13.023 -4.528 1.00 92.75 105 LYS A C 1
ATOM 828 O O . LYS A 1 105 ? -9.464 12.085 -5.019 1.00 92.75 105 LYS A O 1
ATOM 833 N N . SER A 1 106 ? -7.542 12.941 -4.238 1.00 95.00 106 SER A N 1
ATOM 834 C CA . SER A 1 106 ? -6.691 11.787 -4.532 1.00 95.00 106 SER A CA 1
ATOM 835 C C . SER A 1 106 ? -6.662 10.803 -3.367 1.00 95.00 106 SER A C 1
ATOM 837 O O . SER A 1 106 ? -6.633 11.203 -2.204 1.00 95.00 106 SER A O 1
ATOM 839 N N . ILE A 1 107 ? -6.605 9.506 -3.669 1.00 95.50 107 ILE A N 1
ATOM 840 C CA . ILE A 1 107 ? -6.392 8.454 -2.667 1.00 95.50 107 ILE A CA 1
ATOM 841 C C . ILE A 1 107 ? -4.886 8.323 -2.422 1.00 95.50 107 ILE A C 1
ATOM 843 O O . ILE A 1 107 ? -4.146 7.924 -3.318 1.00 95.50 107 ILE A O 1
ATOM 847 N N . LEU A 1 108 ? -4.440 8.644 -1.209 1.00 94.38 108 LEU A N 1
ATOM 848 C CA . LEU A 1 108 ? -3.041 8.529 -0.787 1.00 94.38 108 LEU A CA 1
ATOM 849 C C . LEU A 1 108 ? -2.724 7.114 -0.300 1.00 94.38 108 LEU A C 1
ATOM 851 O O . LEU A 1 108 ? -1.692 6.547 -0.646 1.00 94.38 108 LEU A O 1
ATOM 855 N N . PHE A 1 109 ? -3.636 6.533 0.483 1.00 94.69 109 PHE A N 1
ATOM 856 C CA . PHE A 1 109 ? -3.537 5.154 0.953 1.00 94.69 109 PHE A CA 1
ATOM 857 C C . PHE A 1 109 ? -4.885 4.458 0.851 1.00 94.69 109 PHE A C 1
ATOM 859 O O . PHE A 1 109 ? -5.927 5.032 1.161 1.00 94.69 109 PHE A O 1
ATOM 866 N N . MET A 1 110 ? -4.847 3.181 0.488 1.00 94.88 110 MET A N 1
ATOM 867 C CA . MET A 1 110 ? -5.988 2.281 0.548 1.00 94.88 110 MET A CA 1
ATOM 868 C C . MET A 1 110 ? -5.529 0.977 1.181 1.00 94.88 110 MET A C 1
ATOM 870 O O . MET A 1 110 ? -4.509 0.411 0.784 1.00 94.88 110 MET A O 1
ATOM 874 N N . GLY A 1 111 ? -6.281 0.486 2.159 1.00 92.88 111 GLY A N 1
ATOM 875 C CA . GLY A 1 111 ? -5.900 -0.728 2.863 1.00 92.88 111 GLY A CA 1
ATOM 876 C C . GLY A 1 111 ? -7.077 -1.467 3.468 1.00 92.88 111 GLY A C 1
ATOM 877 O O . GLY A 1 111 ? -8.179 -0.941 3.614 1.00 92.88 111 GLY A O 1
ATOM 878 N N . ARG A 1 112 ? -6.823 -2.726 3.824 1.00 94.19 112 ARG A N 1
ATOM 879 C CA . ARG A 1 112 ? -7.761 -3.578 4.553 1.00 94.19 112 ARG A CA 1
ATOM 880 C C . ARG A 1 112 ? -7.082 -4.107 5.804 1.00 94.19 112 ARG A C 1
ATOM 882 O O . ARG A 1 112 ? -6.145 -4.898 5.694 1.00 94.19 112 ARG A O 1
ATOM 889 N N . LEU A 1 113 ? -7.606 -3.752 6.970 1.00 93.50 113 LEU A N 1
ATOM 890 C CA . LEU A 1 113 ? -7.155 -4.304 8.239 1.00 93.50 113 LEU A CA 1
ATOM 891 C C . LEU A 1 113 ? -7.968 -5.561 8.554 1.00 93.50 113 LEU A C 1
ATOM 893 O O . LEU A 1 113 ? -9.186 -5.488 8.691 1.00 93.50 113 LEU A O 1
ATOM 897 N N . LYS A 1 114 ? -7.312 -6.724 8.645 1.00 93.62 114 LYS A N 1
ATOM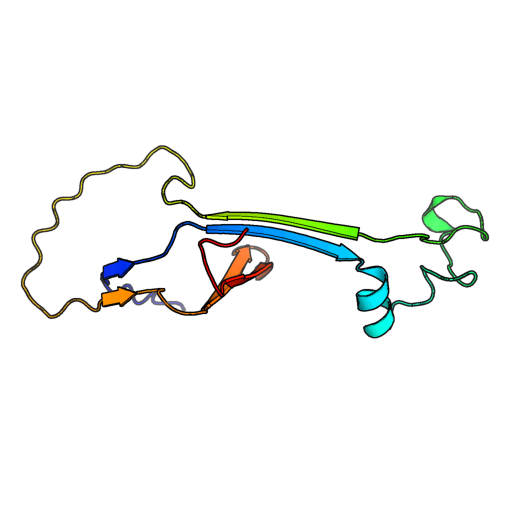 898 C CA . LYS A 1 114 ? -7.955 -7.981 9.082 1.00 93.62 114 LYS A CA 1
ATOM 899 C C . LYS A 1 114 ? -7.703 -8.299 10.551 1.00 93.62 114 LYS A C 1
ATOM 901 O O . LYS A 1 114 ? -8.587 -8.834 11.208 1.00 93.62 114 LYS A O 1
ATOM 906 N N . ASN A 1 115 ? -6.491 -8.030 11.031 1.00 89.81 115 ASN A N 1
ATOM 907 C CA . ASN A 1 115 ? -6.079 -8.269 12.406 1.00 89.81 115 ASN A CA 1
ATOM 908 C C . ASN A 1 115 ? -5.081 -7.167 12.813 1.00 89.81 115 ASN A C 1
ATOM 910 O O . ASN A 1 115 ? -4.021 -7.104 12.197 1.00 89.81 115 ASN A O 1
ATOM 914 N N . PRO A 1 116 ? -5.400 -6.319 13.807 1.00 83.69 116 PRO A N 1
ATOM 915 C CA . PRO A 1 116 ? -4.546 -5.207 14.238 1.00 83.69 116 PRO A CA 1
ATOM 916 C C . PRO A 1 116 ? -3.273 -5.640 14.980 1.00 83.69 116 PRO A C 1
ATOM 918 O O . PRO A 1 116 ? -2.338 -4.855 15.087 1.00 83.69 116 PRO A O 1
ATOM 921 N N . SER A 1 117 ? -3.225 -6.870 15.500 1.00 83.62 117 SER A N 1
ATOM 922 C CA . SER A 1 117 ? -2.076 -7.399 16.250 1.00 83.62 117 SER A CA 1
ATOM 923 C C . SER A 1 117 ? -1.021 -8.058 15.360 1.00 83.62 117 SER A C 1
ATOM 925 O O . SER A 1 117 ? 0.035 -8.449 15.854 1.00 83.62 117 SER A O 1
ATOM 927 N N . LYS A 1 118 ? -1.308 -8.230 14.066 1.00 70.06 118 LYS A N 1
ATOM 928 C CA . LYS A 1 118 ? -0.339 -8.727 13.087 1.00 70.06 118 LYS A CA 1
ATOM 929 C C . LYS A 1 118 ? 0.312 -7.528 12.403 1.00 70.06 118 LYS A C 1
ATOM 931 O O . LYS A 1 118 ? -0.413 -6.653 11.943 1.00 70.06 118 LYS A O 1
ATOM 936 N N . LYS A 1 119 ? 1.646 -7.515 12.376 1.00 54.97 119 LYS A N 1
ATOM 937 C CA . LYS A 1 119 ? 2.415 -6.651 11.476 1.00 54.97 119 LYS A CA 1
ATOM 938 C C . LYS A 1 119 ? 2.295 -7.205 10.061 1.00 54.97 119 LYS A C 1
ATOM 940 O O . LYS A 1 119 ? 2.431 -8.448 9.936 1.00 54.97 119 LYS A O 1
#

Sequence (119 aa):
MDSSFSRKIHLTLPRFSLDGSYDVEKTLRKLGINDVFTNHANLTGISGDRNLKVSKAIHKAYLNVHENGTEAAAVTVIEVCLYSASKHIKCDRPFIFLICDEWNKSILFMGRLKNPSKK

pLDDT: mean 83.06, std 19.38, range [33.03, 96.88]

Nearest PDB structures (foldseek):
  8pi2-assembly1_A  TM=8.906E-01  e=1.968E-09  Homo sapiens
  6i7u-assembly1_A  TM=8.879E-01  e=1.968E-09  Homo sapiens
  6i4v-assembly1_A  TM=8.915E-01  e=4.828E-09  Homo sapiens
  5nbu-assembly1_A  TM=8.902E-01  e=1.042E-08  Homo sapiens
  3ne4-assembly1_A  TM=8.900E-01  e=1.346E-08  Homo sapiens

Foldseek 3Di:
DDPPPDAFAAEADDWAKDKDKDFCQVVCVVVVNPCLCDLNRDPCVPPVDSRDHDPTDMDIDMDTDDPPPDPDDPPPDPDPDDPDPHHYDYPPAKDKDFDADPPVRHTPDIDIDGDRPDD

Secondary structure (DSSP, 8-state):
--------EEEE---EEEEEEEEHHHHHHHTT--GGGSTT---HHHHS-SS------EEEEEEEE-TTSSS------------S-PEEEE--S-EEEEEE-TTT--EEEEEEES-TT--

InterPro domains:
  IPR000215 Serpin family [PTHR11461] (6-117)
  IPR023795 Serpin, conserved site [PS00284] (89-99)
  IPR023796 Serpin domain [PF00079] (6-116)
  IPR036186 Serpin superfamily [SSF56574] (3-116)
  IPR042178 Serpin superfamily, domain 1 [G3DSA:3.30.497.10] (16-67)
  IPR042185 Serpin superfamily, domain 2 [G3DSA:2.30.39.10] (5-116)

Radius of gyration: 22.45 Å; Cα contacts (8 Å, |Δi|>4): 142; chains: 1; bounding box: 50×31×57 Å

Mean predicted aligned error: 9.59 Å

Solvent-accessible surface area (backbone atoms only — not comparable to full-atom values): 7886 Å² total; per-residue (Å²): 140,78,85,79,82,82,72,84,61,48,77,46,73,71,59,35,48,47,72,47,78,39,70,40,50,68,54,39,38,77,73,66,60,44,48,54,62,36,90,74,12,84,39,40,92,79,74,66,44,66,92,41,58,52,88,79,47,74,51,72,50,76,48,77,48,56,93,62,83,65,90,82,76,91,70,88,74,85,77,88,70,77,92,62,89,66,49,74,45,70,60,86,61,66,46,75,54,73,43,65,42,83,84,81,69,42,78,76,44,76,50,69,53,73,56,62,90,51,114

Organism: Anolis carolinensis (NCBI:txid28377)